Protein AF-A0A7I0J7A2-F1 (afdb_monomer_lite)

Secondary structure (DSSP, 8-state):
-HHHHHT--HHHHHHHHHHHHHS-S-GGGGG---PPPP---SEEEEE-TTSSEEEEE-TTTS------HHHHHHHHTT--SHHHHHHHHHHHHHHHHHHHH-

pLDDT: mean 90.98, std 6.66, range [68.56, 97.12]

Foldseek 3Di:
DVCVVVVHDDVVVVVVVVVVVVDDPCPCVVVPDDDPPDDDDQKDWDQDPVRDIDIDGDPVPDDQADDDPVVLVVLCVVDDDPVSNVVSVVVNVVSVVVNVVD

Radius of gyration: 33.17 Å; chains: 1; bounding box: 60×62×82 Å

Structure (mmCIF, N/CA/C/O backbone):
data_AF-A0A7I0J7A2-F1
#
_entry.id   AF-A0A7I0J7A2-F1
#
loop_
_atom_site.group_PDB
_atom_site.id
_atom_site.type_symbol
_atom_site.label_atom_id
_atom_site.label_alt_id
_atom_site.label_comp_id
_atom_site.label_asym_id
_atom_site.label_entity_id
_atom_site.label_seq_id
_atom_site.pdbx_PDB_ins_code
_atom_site.Cartn_x
_atom_site.Cartn_y
_atom_site.Cartn_z
_atom_site.occupancy
_atom_site.B_iso_or_equiv
_atom_site.auth_seq_id
_atom_site.auth_comp_id
_atom_site.auth_asym_id
_atom_site.auth_atom_id
_atom_site.pdbx_PDB_model_num
ATOM 1 N N . THR A 1 1 ? 37.901 -18.929 -32.333 1.00 82.31 1 THR A N 1
ATOM 2 C CA . THR A 1 1 ? 36.921 -17.968 -32.874 1.00 82.31 1 THR A CA 1
ATOM 3 C C . THR A 1 1 ? 35.544 -18.597 -32.808 1.00 82.31 1 THR A C 1
ATOM 5 O O . THR A 1 1 ? 35.474 -19.821 -32.758 1.00 82.31 1 THR A O 1
ATOM 8 N N . LEU A 1 2 ? 34.476 -17.792 -32.792 1.00 87.06 2 LEU A N 1
ATOM 9 C CA . LEU A 1 2 ? 33.087 -18.278 -32.811 1.00 87.06 2 LEU A CA 1
ATOM 10 C C . LEU A 1 2 ? 32.829 -19.235 -33.989 1.00 87.06 2 LEU A C 1
ATOM 12 O O . LEU A 1 2 ? 32.333 -20.326 -33.751 1.00 87.06 2 LEU A O 1
ATOM 16 N N . LYS A 1 3 ? 33.336 -18.920 -35.193 1.00 90.88 3 LYS A N 1
ATOM 17 C CA . LYS A 1 3 ? 33.314 -19.805 -36.382 1.00 90.88 3 LYS A CA 1
ATOM 18 C C . LYS A 1 3 ? 33.772 -21.244 -36.081 1.00 90.88 3 LYS A C 1
ATOM 20 O O . LYS A 1 3 ? 33.076 -22.202 -36.376 1.00 90.88 3 LYS A O 1
ATOM 25 N N . ARG A 1 4 ? 34.909 -21.406 -35.385 1.00 91.50 4 ARG A N 1
ATOM 26 C CA . ARG A 1 4 ? 35.460 -22.727 -35.009 1.00 91.50 4 ARG A CA 1
ATOM 27 C C . ARG A 1 4 ? 34.622 -23.463 -33.958 1.00 91.50 4 ARG A C 1
ATOM 29 O O . ARG A 1 4 ? 34.637 -24.684 -33.935 1.00 91.50 4 ARG A O 1
ATOM 36 N N . ILE A 1 5 ? 33.971 -22.732 -33.055 1.00 94.88 5 ILE A N 1
ATOM 37 C CA . ILE A 1 5 ? 33.146 -23.323 -31.989 1.00 94.88 5 ILE A CA 1
ATOM 38 C C . ILE A 1 5 ? 31.798 -23.767 -32.561 1.00 94.88 5 ILE A C 1
ATOM 40 O O . ILE A 1 5 ? 31.325 -24.847 -32.234 1.00 94.88 5 ILE A O 1
ATOM 44 N N . CYS A 1 6 ? 31.216 -22.943 -33.431 1.00 90.38 6 CYS A N 1
ATOM 45 C CA . CYS A 1 6 ? 29.947 -23.207 -34.098 1.00 90.38 6 CYS A CA 1
ATOM 46 C C . CYS A 1 6 ? 30.087 -24.168 -35.291 1.00 90.38 6 CYS A C 1
ATOM 48 O O . CYS A 1 6 ? 29.093 -24.744 -35.706 1.00 90.38 6 CYS A O 1
ATOM 50 N N . GLY A 1 7 ? 31.302 -24.375 -35.814 1.00 94.75 7 GLY A N 1
ATOM 51 C CA . GLY A 1 7 ? 31.556 -25.281 -36.939 1.00 94.75 7 GLY A CA 1
ATOM 52 C C . GLY A 1 7 ? 31.062 -24.746 -38.284 1.00 94.75 7 GLY A C 1
ATOM 53 O O . GLY A 1 7 ? 30.773 -25.542 -39.169 1.00 94.75 7 GLY A O 1
ATOM 54 N N . VAL A 1 8 ? 30.967 -23.423 -38.419 1.00 94.62 8 VAL A N 1
ATOM 55 C CA . VAL A 1 8 ? 30.390 -22.728 -39.580 1.00 94.62 8 VAL A CA 1
ATOM 56 C C . VAL A 1 8 ? 31.404 -21.786 -40.222 1.00 94.62 8 VAL A C 1
ATOM 58 O O . VAL A 1 8 ? 32.414 -21.424 -39.596 1.00 94.62 8 VAL A O 1
ATOM 61 N N . ASP A 1 9 ? 31.138 -21.384 -41.462 1.00 95.00 9 ASP A N 1
ATOM 62 C CA . ASP A 1 9 ? 31.947 -20.389 -42.155 1.00 95.00 9 ASP A CA 1
ATOM 63 C C . ASP A 1 9 ? 31.568 -18.944 -41.763 1.00 95.00 9 ASP A C 1
ATOM 65 O O . ASP A 1 9 ? 30.990 -18.684 -40.705 1.00 95.00 9 ASP A O 1
ATOM 69 N N . GLU A 1 10 ? 32.052 -17.962 -42.521 1.00 94.31 10 GLU A N 1
ATOM 70 C CA . GLU A 1 10 ? 31.779 -16.551 -42.241 1.00 94.31 10 GLU A CA 1
ATOM 71 C C . GLU A 1 10 ? 30.379 -16.109 -42.634 1.00 94.31 10 GLU A C 1
ATOM 73 O O . GLU A 1 10 ? 29.794 -15.304 -41.914 1.00 94.31 10 GLU A O 1
ATOM 78 N N . GLU A 1 11 ? 29.882 -16.620 -43.752 1.00 95.69 11 GLU A N 1
ATOM 79 C CA . GLU A 1 11 ? 28.586 -16.260 -44.311 1.00 95.69 11 GLU A CA 1
ATOM 80 C C . GLU A 1 11 ? 27.486 -16.790 -43.392 1.00 95.69 11 GLU A C 1
ATOM 82 O O . GLU A 1 11 ? 26.704 -16.006 -42.853 1.00 95.69 11 GLU A O 1
ATOM 87 N N . ASP A 1 12 ? 27.574 -18.073 -43.038 1.00 94.81 12 ASP A N 1
ATOM 88 C CA . ASP A 1 12 ? 26.674 -18.727 -42.088 1.00 94.81 12 ASP A CA 1
ATOM 89 C C . ASP A 1 12 ? 26.654 -18.018 -40.721 1.00 94.81 12 ASP A C 1
ATOM 91 O O . ASP A 1 12 ? 25.604 -17.829 -40.104 1.00 94.81 12 ASP A O 1
ATOM 95 N N . LEU A 1 13 ? 27.820 -17.591 -40.213 1.00 95.19 13 LEU A N 1
ATOM 96 C CA . LEU A 1 13 ? 27.895 -16.909 -38.916 1.00 95.19 13 LEU A CA 1
ATOM 97 C C . LEU A 1 13 ? 27.218 -15.529 -38.945 1.00 95.19 13 LEU A C 1
ATOM 99 O O . LEU A 1 13 ? 26.661 -15.095 -37.931 1.00 95.19 13 LEU A O 1
ATOM 103 N N . LEU A 1 14 ? 27.305 -14.818 -40.071 1.00 95.75 14 LEU A N 1
ATOM 104 C CA . LEU A 1 14 ? 26.658 -13.519 -40.247 1.00 95.75 14 LEU A CA 1
ATOM 105 C C . LEU A 1 14 ? 25.139 -13.671 -40.364 1.00 95.75 14 LEU A C 1
ATOM 107 O O . LEU A 1 14 ? 24.417 -12.878 -39.752 1.00 95.75 14 LEU A O 1
ATOM 111 N N . ASP A 1 15 ? 24.672 -14.717 -41.042 1.00 96.12 15 ASP A N 1
ATOM 112 C CA . ASP A 1 15 ? 23.250 -15.039 -41.164 1.00 96.12 15 ASP A CA 1
ATOM 113 C C . ASP A 1 15 ? 22.638 -15.405 -39.806 1.00 96.12 15 ASP A C 1
ATOM 115 O O . ASP A 1 15 ? 21.647 -14.803 -39.384 1.00 96.12 15 ASP A O 1
ATOM 119 N N . MET A 1 16 ? 23.300 -16.271 -39.031 1.00 94.31 16 MET A N 1
ATOM 120 C CA . MET A 1 16 ? 22.881 -16.597 -37.659 1.00 94.31 16 MET A CA 1
ATOM 121 C C . MET A 1 16 ? 22.778 -15.348 -36.764 1.00 94.31 16 MET A C 1
ATOM 123 O O . MET A 1 16 ? 21.873 -15.219 -35.936 1.00 94.31 16 MET A O 1
ATOM 127 N N . LEU A 1 17 ? 23.715 -14.404 -36.905 1.00 94.88 17 LEU A N 1
ATOM 128 C CA . LEU A 1 17 ? 23.695 -13.154 -36.143 1.00 94.88 17 LEU A CA 1
ATOM 129 C C . LEU A 1 17 ? 22.533 -12.245 -36.568 1.00 94.88 17 LEU A C 1
ATOM 131 O O . LEU A 1 17 ? 21.956 -11.559 -35.717 1.00 94.88 17 LEU A O 1
ATOM 135 N N . ALA A 1 18 ? 22.208 -12.216 -37.861 1.00 96.50 18 ALA A N 1
ATOM 136 C CA . ALA A 1 18 ? 21.085 -11.453 -38.388 1.00 96.50 18 ALA A CA 1
ATOM 137 C C . ALA A 1 18 ? 19.751 -11.977 -37.837 1.00 96.50 18 ALA A C 1
ATOM 139 O O . ALA A 1 18 ? 18.933 -11.174 -37.386 1.00 96.50 18 ALA A O 1
ATOM 140 N N . GLU A 1 19 ? 19.573 -13.299 -37.770 1.00 96.44 19 GLU A N 1
ATOM 141 C CA . GLU A 1 19 ? 18.385 -13.929 -37.181 1.00 96.44 19 GLU A CA 1
ATOM 142 C C . GLU A 1 19 ? 18.207 -13.563 -35.704 1.00 96.44 19 GLU A C 1
ATOM 144 O O . GLU A 1 19 ? 17.137 -13.111 -35.299 1.00 96.44 19 GLU A O 1
ATOM 149 N N . ILE A 1 20 ? 19.267 -13.677 -34.896 1.00 94.94 20 ILE A N 1
ATOM 150 C CA . ILE A 1 20 ? 19.213 -13.339 -33.464 1.00 94.94 20 ILE A CA 1
ATOM 151 C C . ILE A 1 20 ? 18.855 -11.862 -33.259 1.00 94.94 20 ILE A C 1
ATOM 153 O O . ILE A 1 20 ? 18.093 -11.530 -32.353 1.00 94.94 20 ILE A O 1
ATOM 157 N N . ARG A 1 21 ? 19.389 -10.964 -34.097 1.00 94.56 21 ARG A N 1
ATOM 158 C CA . ARG A 1 21 ? 19.092 -9.523 -34.034 1.00 94.56 21 ARG A CA 1
ATOM 159 C C . ARG A 1 21 ? 17.682 -9.171 -34.495 1.00 94.56 21 ARG A C 1
ATOM 161 O O . ARG A 1 21 ? 17.193 -8.110 -34.116 1.00 94.56 21 ARG A O 1
ATOM 168 N N . ALA A 1 22 ? 17.057 -10.017 -35.309 1.00 96.00 22 ALA A N 1
ATOM 169 C CA . ALA A 1 22 ? 15.677 -9.837 -35.741 1.00 96.00 22 ALA A CA 1
ATOM 170 C C . ALA A 1 22 ? 14.664 -10.189 -34.638 1.00 96.00 22 ALA A C 1
ATOM 172 O O . ALA A 1 22 ? 13.504 -9.785 -34.723 1.00 96.00 22 ALA A O 1
ATOM 173 N N . LEU A 1 23 ? 15.084 -10.920 -33.600 1.00 95.56 23 LEU A N 1
ATOM 174 C CA . LEU A 1 23 ? 14.240 -11.217 -32.447 1.00 95.56 23 LEU A CA 1
A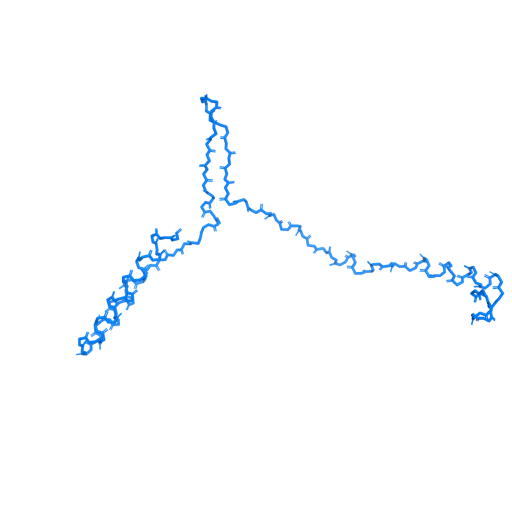TOM 175 C C . LEU A 1 23 ? 14.055 -9.978 -31.567 1.00 95.56 23 LEU A C 1
ATOM 177 O O . LEU A 1 23 ? 14.986 -9.206 -31.335 1.00 95.56 23 LEU A O 1
ATOM 181 N N . ASP A 1 24 ? 12.852 -9.826 -31.015 1.00 92.81 24 ASP A N 1
ATOM 182 C CA . ASP A 1 24 ? 12.595 -8.833 -29.978 1.00 92.81 24 ASP A CA 1
ATOM 183 C C . ASP A 1 24 ? 13.262 -9.292 -28.666 1.00 92.81 24 ASP A C 1
ATOM 185 O O . ASP A 1 24 ? 12.912 -10.355 -28.147 1.00 92.81 24 ASP A O 1
ATOM 189 N N . PRO A 1 25 ? 14.214 -8.530 -28.095 1.00 92.19 25 PRO A N 1
ATOM 190 C CA . PRO A 1 25 ? 14.826 -8.874 -26.814 1.00 92.19 25 PRO A CA 1
ATOM 191 C C . PRO A 1 25 ? 13.866 -8.709 -25.625 1.00 92.19 25 PRO A C 1
ATOM 193 O O . PRO A 1 25 ? 14.183 -9.157 -24.521 1.00 92.19 25 PRO A O 1
ATOM 196 N N . ARG A 1 26 ? 12.726 -8.026 -25.800 1.00 89.94 26 ARG A N 1
ATOM 197 C CA . ARG A 1 26 ? 11.729 -7.758 -24.753 1.00 89.94 26 ARG A CA 1
ATO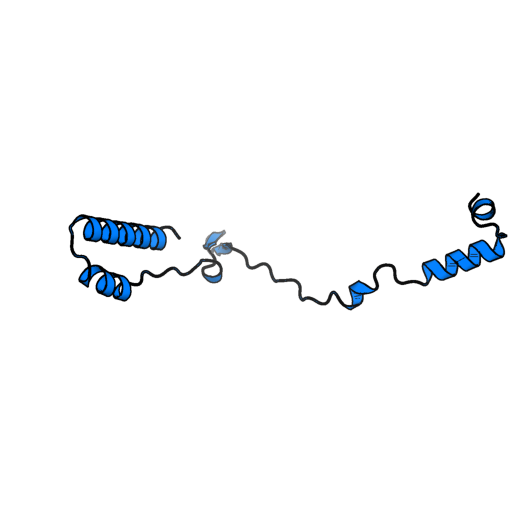M 198 C C . ARG A 1 26 ? 10.298 -7.927 -25.289 1.00 89.94 26 ARG A C 1
ATOM 200 O O . ARG A 1 26 ? 9.497 -7.000 -25.160 1.00 89.94 26 ARG A O 1
ATOM 207 N N . PRO A 1 27 ? 9.917 -9.130 -25.756 1.00 90.38 27 PRO A N 1
ATOM 208 C CA . PRO A 1 27 ? 8.593 -9.372 -26.339 1.00 90.38 27 PRO A CA 1
ATOM 209 C C . PRO A 1 27 ? 7.452 -9.117 -25.340 1.00 90.38 27 PRO A C 1
ATOM 211 O O . PRO A 1 27 ? 6.332 -8.792 -25.721 1.00 90.38 27 PRO A O 1
ATOM 214 N N . GLY A 1 28 ? 7.742 -9.220 -24.037 1.00 88.06 28 GLY A N 1
ATOM 215 C CA . GLY A 1 28 ? 6.809 -8.915 -22.951 1.00 88.06 28 GLY A CA 1
ATOM 216 C C . GLY A 1 28 ? 6.517 -7.423 -22.749 1.00 88.06 28 GLY A C 1
ATOM 217 O O . GLY A 1 28 ? 5.524 -7.094 -22.107 1.00 88.06 28 GLY A O 1
ATOM 218 N N . LEU A 1 29 ? 7.337 -6.514 -23.294 1.00 85.44 29 LEU A N 1
ATOM 219 C CA . LEU A 1 29 ? 7.169 -5.065 -23.118 1.00 85.44 29 LEU A CA 1
ATOM 220 C C . LEU A 1 29 ? 5.888 -4.553 -23.793 1.00 85.44 29 LEU A C 1
ATOM 222 O O . LEU A 1 29 ? 5.233 -3.650 -23.283 1.00 85.44 29 LEU A O 1
ATOM 226 N N . ALA A 1 30 ? 5.476 -5.180 -24.897 1.00 84.25 30 ALA A N 1
ATOM 227 C CA . ALA A 1 30 ? 4.202 -4.887 -25.555 1.00 84.25 30 ALA A CA 1
ATOM 228 C C . ALA A 1 30 ? 2.980 -5.180 -24.660 1.00 84.25 30 ALA A C 1
ATOM 230 O O . ALA A 1 30 ? 1.892 -4.663 -24.905 1.00 84.25 30 ALA A O 1
ATOM 231 N N . PHE A 1 31 ? 3.166 -5.988 -23.612 1.00 85.56 31 PHE A N 1
ATOM 232 C CA . PHE A 1 31 ? 2.135 -6.373 -22.650 1.00 85.56 31 PHE A CA 1
ATOM 233 C C . PHE A 1 31 ? 2.339 -5.723 -21.278 1.00 85.56 31 PHE A C 1
ATOM 235 O O . PHE A 1 31 ? 1.464 -5.830 -20.420 1.00 85.56 31 PHE A O 1
ATOM 242 N N . SER A 1 32 ? 3.448 -5.004 -21.061 1.00 76.56 32 SER A N 1
ATOM 243 C CA . SER A 1 32 ? 3.632 -4.152 -19.884 1.00 76.56 32 SER A CA 1
ATOM 244 C C . SER A 1 32 ? 2.906 -2.822 -20.097 1.00 76.56 32 SER A C 1
ATOM 246 O O . SER A 1 32 ? 3.513 -1.760 -20.221 1.00 76.56 32 SER A O 1
ATOM 248 N N . GLY A 1 33 ? 1.585 -2.903 -20.209 1.00 71.00 33 GLY A N 1
ATOM 249 C CA . GLY A 1 33 ? 0.686 -1.762 -20.196 1.00 71.00 33 GLY A CA 1
ATOM 250 C C . GLY A 1 33 ? 0.095 -1.617 -18.803 1.00 71.00 33 GLY A C 1
ATOM 251 O O . GLY A 1 33 ? -0.872 -2.288 -18.464 1.00 71.00 33 GLY A O 1
ATOM 252 N N . GLY A 1 34 ? 0.683 -0.742 -18.000 1.00 72.75 34 GLY A N 1
ATOM 253 C CA . GLY A 1 34 ? 0.062 -0.194 -16.803 1.00 72.75 34 GLY A CA 1
ATOM 254 C C . GLY A 1 34 ? 0.223 1.313 -16.876 1.00 72.75 34 GLY A C 1
ATOM 255 O O . GLY A 1 34 ? 1.299 1.794 -17.238 1.00 72.75 34 GLY A O 1
ATOM 256 N N . ALA A 1 35 ? -0.835 2.067 -16.583 1.00 70.88 35 ALA A N 1
ATOM 257 C CA . ALA A 1 35 ? -0.639 3.473 -16.265 1.00 70.88 35 ALA A CA 1
ATOM 258 C C . ALA A 1 35 ? 0.359 3.532 -15.101 1.00 70.88 35 ALA A C 1
ATOM 260 O O . ALA A 1 35 ? 0.257 2.732 -14.173 1.00 70.88 35 ALA A O 1
ATOM 261 N N . SER A 1 36 ? 1.348 4.424 -15.175 1.00 74.12 36 SER A N 1
ATOM 262 C CA . SER A 1 36 ? 2.177 4.700 -14.003 1.00 74.12 36 SER A CA 1
ATOM 263 C C . SER A 1 36 ? 1.237 5.084 -12.871 1.00 74.12 36 SER A C 1
ATOM 265 O O . SER A 1 36 ? 0.439 6.008 -13.050 1.00 74.12 36 SER A O 1
ATOM 267 N N . ASP A 1 37 ? 1.332 4.401 -11.732 1.00 74.19 37 ASP A N 1
ATOM 268 C CA . ASP A 1 37 ? 0.610 4.835 -10.545 1.00 74.19 37 ASP A CA 1
ATOM 269 C C . ASP A 1 37 ? 1.035 6.274 -10.251 1.00 74.19 37 ASP A C 1
ATOM 271 O O . ASP A 1 37 ? 2.228 6.598 -10.185 1.00 74.19 37 ASP A O 1
ATOM 275 N N . ALA A 1 38 ? 0.050 7.164 -10.169 1.00 78.25 38 ALA A N 1
ATOM 276 C CA . ALA A 1 38 ? 0.301 8.526 -9.749 1.00 78.25 38 ALA A CA 1
ATOM 277 C C . ALA A 1 38 ? 0.707 8.470 -8.276 1.00 78.25 38 ALA A C 1
ATOM 279 O O . ALA A 1 38 ? -0.065 8.023 -7.427 1.00 78.25 38 ALA A O 1
ATOM 280 N N . ILE A 1 39 ? 1.931 8.902 -7.977 1.00 81.50 39 ILE A N 1
ATOM 281 C CA . ILE A 1 39 ? 2.382 9.034 -6.595 1.00 81.50 39 ILE A CA 1
ATOM 282 C C . ILE A 1 39 ? 1.584 10.184 -5.979 1.00 81.50 39 ILE A C 1
ATOM 284 O O . ILE A 1 39 ? 1.750 11.341 -6.367 1.00 81.50 39 ILE A O 1
ATOM 288 N N . VAL A 1 40 ? 0.700 9.856 -5.040 1.00 86.69 40 VAL A N 1
ATOM 289 C CA . VAL A 1 40 ? -0.017 10.844 -4.231 1.00 86.69 40 VAL A CA 1
ATOM 290 C C . VAL A 1 40 ? 0.949 11.369 -3.171 1.00 86.69 40 VAL A C 1
ATOM 292 O O . VAL A 1 40 ? 1.612 10.587 -2.496 1.00 86.69 40 VAL A O 1
ATOM 295 N N . ALA A 1 41 ? 1.065 12.691 -3.051 1.00 89.12 41 ALA A N 1
ATOM 296 C CA . ALA A 1 41 ? 1.942 13.307 -2.063 1.00 89.12 41 ALA A CA 1
ATOM 297 C C . ALA A 1 41 ? 1.328 13.224 -0.658 1.00 89.12 41 ALA A C 1
ATOM 299 O O . ALA A 1 41 ? 0.140 13.495 -0.488 1.00 89.12 41 ALA A O 1
ATOM 300 N N . ASP A 1 42 ? 2.159 12.934 0.345 1.00 89.94 42 ASP A N 1
ATOM 301 C CA . ASP A 1 42 ? 1.759 12.964 1.760 1.00 89.94 42 ASP A CA 1
ATOM 302 C C . ASP A 1 42 ? 1.602 14.395 2.301 1.00 89.94 42 ASP A C 1
ATOM 304 O O . ASP A 1 42 ? 0.932 14.623 3.309 1.00 89.94 42 ASP A O 1
ATOM 308 N N . VAL A 1 43 ? 2.234 15.371 1.639 1.00 92.38 43 VAL A N 1
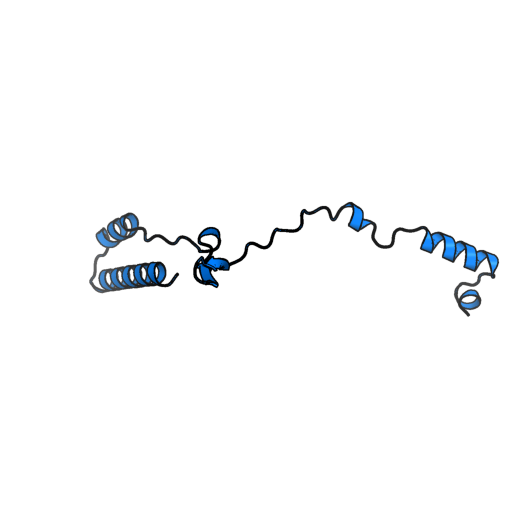ATOM 309 C CA . VAL A 1 43 ? 2.271 16.779 2.047 1.00 92.38 43 VAL A CA 1
ATOM 310 C C . VAL A 1 43 ? 2.051 17.676 0.836 1.00 92.38 43 VAL A C 1
ATOM 312 O O . VAL A 1 43 ? 2.718 17.527 -0.189 1.00 92.38 43 VAL A O 1
ATOM 315 N N . GLU A 1 44 ? 1.161 18.651 0.980 1.00 91.94 44 GLU A N 1
ATOM 316 C CA . GLU A 1 44 ? 0.947 19.723 0.017 1.00 91.94 44 GLU A CA 1
ATOM 317 C C . GLU A 1 44 ? 1.651 21.003 0.477 1.00 91.94 44 GLU A C 1
ATOM 319 O O . GLU A 1 44 ? 1.531 21.428 1.628 1.00 91.94 44 GLU A O 1
ATOM 324 N N . VAL A 1 45 ? 2.379 21.641 -0.441 1.00 94.50 45 VAL A N 1
ATOM 325 C CA . VAL A 1 45 ? 3.108 22.887 -0.180 1.00 94.50 45 VAL A CA 1
ATOM 326 C C . VAL A 1 45 ? 2.617 23.967 -1.135 1.00 94.50 45 VAL A C 1
ATOM 328 O O . VAL A 1 45 ? 2.645 23.792 -2.354 1.00 94.50 45 VAL A O 1
ATOM 331 N N . ARG A 1 46 ? 2.172 25.100 -0.588 1.00 94.19 46 ARG A N 1
ATOM 332 C CA . ARG A 1 46 ? 1.658 26.252 -1.343 1.00 94.19 46 ARG A CA 1
ATOM 333 C C . ARG A 1 46 ? 2.352 27.533 -0.898 1.00 94.19 46 ARG A C 1
ATOM 335 O O . ARG A 1 46 ? 2.655 27.703 0.278 1.00 94.19 46 ARG A O 1
ATOM 342 N N . ALA A 1 47 ? 2.595 28.451 -1.829 1.00 95.69 47 ALA A N 1
ATOM 343 C CA . ALA A 1 47 ? 3.073 29.784 -1.473 1.00 95.69 47 ALA A CA 1
ATOM 344 C C . ALA A 1 47 ? 1.949 30.557 -0.766 1.00 95.69 47 ALA A C 1
ATOM 346 O O . ALA A 1 47 ? 0.819 30.598 -1.256 1.00 95.69 47 ALA A O 1
ATOM 347 N N . ALA A 1 48 ? 2.257 31.154 0.381 1.00 93.50 48 ALA A N 1
ATOM 348 C CA . ALA A 1 48 ? 1.345 32.021 1.109 1.00 93.50 48 ALA A CA 1
ATOM 349 C C . ALA A 1 48 ? 1.455 33.473 0.614 1.00 93.50 48 ALA A C 1
ATOM 351 O O . ALA A 1 48 ? 2.468 33.897 0.054 1.00 93.50 48 ALA A O 1
ATOM 352 N N . ASN A 1 49 ? 0.402 34.259 0.847 1.00 92.69 49 ASN A N 1
ATOM 353 C CA . ASN A 1 49 ? 0.302 35.645 0.367 1.00 92.69 49 ASN A CA 1
ATOM 354 C C . ASN A 1 49 ? 1.345 36.596 0.982 1.00 92.69 49 ASN A C 1
ATOM 356 O O . ASN A 1 49 ? 1.597 37.664 0.434 1.00 92.69 49 ASN A O 1
ATOM 360 N N . ASP A 1 50 ? 1.934 36.227 2.118 1.00 94.12 50 ASP A N 1
ATOM 361 C CA . ASP A 1 50 ? 2.968 36.987 2.827 1.00 94.12 50 ASP A CA 1
ATOM 362 C C . ASP A 1 50 ? 4.400 36.606 2.405 1.00 94.12 50 ASP A C 1
ATOM 364 O O . ASP A 1 50 ? 5.370 37.099 2.980 1.00 94.12 50 ASP A O 1
ATOM 368 N N . GLY A 1 51 ? 4.542 35.741 1.394 1.00 93.12 51 GLY A N 1
ATOM 369 C CA . GLY A 1 51 ? 5.830 35.242 0.912 1.00 93.12 51 GLY A CA 1
ATOM 370 C C . GLY A 1 51 ? 6.381 34.049 1.700 1.00 93.12 51 GLY A C 1
ATOM 371 O O . GLY A 1 51 ? 7.487 33.597 1.401 1.00 93.12 51 GLY A O 1
ATOM 372 N N . SER A 1 52 ? 5.639 33.526 2.681 1.00 95.62 52 SER A N 1
ATOM 373 C CA . SER A 1 52 ? 5.971 32.279 3.378 1.00 95.62 52 SER A CA 1
ATOM 374 C C . SER A 1 52 ? 5.437 31.037 2.640 1.00 95.62 52 SER A C 1
ATOM 376 O O . SER A 1 52 ? 4.824 31.136 1.574 1.00 95.62 52 SER A O 1
ATOM 378 N N . TRP A 1 53 ? 5.684 29.844 3.189 1.00 96.62 53 TRP A N 1
ATOM 379 C CA . TRP A 1 53 ? 5.146 28.581 2.675 1.00 96.62 53 TRP A CA 1
ATOM 380 C C . TRP A 1 53 ? 4.055 28.053 3.607 1.00 96.62 53 TRP A C 1
ATOM 382 O O . TRP A 1 53 ? 4.297 27.853 4.796 1.00 96.62 53 TRP A O 1
ATOM 392 N N . ALA A 1 54 ? 2.878 27.775 3.053 1.00 94.44 54 ALA A N 1
ATOM 393 C CA . ALA A 1 54 ? 1.837 26.991 3.700 1.00 94.44 54 ALA A CA 1
ATOM 394 C C . ALA A 1 54 ? 2.092 25.505 3.420 1.00 94.44 54 ALA A C 1
ATOM 396 O O . ALA A 1 54 ? 2.185 25.096 2.262 1.00 94.44 54 ALA A O 1
ATOM 397 N N . VAL A 1 55 ? 2.228 24.713 4.482 1.00 93.88 55 VAL A N 1
ATOM 398 C CA . VAL A 1 55 ? 2.521 23.277 4.419 1.00 93.88 55 VAL A CA 1
ATOM 399 C C . VAL A 1 55 ? 1.415 22.534 5.158 1.00 93.88 55 VAL A C 1
ATOM 401 O O . VAL A 1 55 ? 1.203 22.777 6.345 1.00 93.88 55 VAL A O 1
ATOM 404 N N . GLU A 1 56 ? 0.718 21.640 4.464 1.00 91.56 56 GLU A N 1
ATOM 405 C CA . GLU A 1 56 ? -0.411 20.875 5.002 1.00 91.56 56 GLU A CA 1
ATOM 406 C C . GLU A 1 56 ? -0.260 19.386 4.669 1.00 91.56 56 GLU A C 1
ATOM 408 O O . GLU A 1 56 ? 0.258 19.026 3.614 1.00 91.56 56 GLU A O 1
ATOM 413 N N . LEU A 1 57 ? -0.703 18.510 5.574 1.00 90.19 57 LEU A N 1
ATOM 414 C CA . LEU A 1 57 ? -0.769 17.071 5.305 1.00 90.19 57 LEU A CA 1
ATOM 415 C C . LEU A 1 57 ? -1.930 16.767 4.359 1.00 90.19 57 LEU A C 1
ATOM 417 O O . LEU A 1 57 ? -3.012 17.343 4.495 1.00 90.19 57 LEU A O 1
ATOM 421 N N . ASN A 1 58 ? -1.728 15.815 3.453 1.00 89.69 58 ASN A N 1
ATOM 422 C CA . ASN A 1 58 ? -2.795 15.321 2.600 1.00 89.69 58 ASN A CA 1
ATOM 423 C C . ASN A 1 58 ? -3.734 14.402 3.398 1.00 89.69 58 ASN A C 1
ATOM 425 O O . ASN A 1 58 ? -3.367 13.296 3.788 1.00 89.69 58 ASN A O 1
ATOM 429 N N . ALA A 1 59 ? -4.968 14.849 3.637 1.00 84.06 59 ALA A N 1
ATOM 430 C CA . ALA A 1 59 ? -5.953 14.063 4.376 1.00 84.06 59 ALA A CA 1
ATOM 431 C C . ALA A 1 59 ? -6.378 12.774 3.646 1.00 84.06 59 ALA A C 1
ATOM 433 O O . ALA A 1 59 ? -6.813 11.832 4.307 1.00 84.06 59 ALA A O 1
ATOM 434 N N . ASP A 1 60 ? -6.225 12.708 2.320 1.00 83.81 60 ASP A N 1
ATOM 435 C CA . ASP A 1 60 ? -6.595 11.534 1.525 1.00 83.81 60 ASP A CA 1
ATOM 436 C C . ASP A 1 60 ? -5.595 10.378 1.682 1.00 83.81 60 ASP A C 1
ATOM 438 O O . ASP A 1 60 ? -5.953 9.223 1.445 1.00 83.81 60 ASP A O 1
ATOM 442 N N . THR A 1 61 ? -4.357 10.657 2.115 1.00 83.38 61 THR A N 1
ATOM 443 C CA . THR A 1 61 ? -3.358 9.617 2.420 1.00 83.38 61 THR A CA 1
ATOM 444 C C . THR A 1 61 ? -3.420 9.141 3.872 1.00 83.38 61 THR A C 1
ATOM 446 O O . THR A 1 61 ? -2.838 8.106 4.205 1.00 83.38 61 THR A O 1
ATOM 449 N N . LEU A 1 62 ? -4.156 9.842 4.742 1.00 84.06 62 LEU A N 1
ATOM 450 C CA . LEU A 1 62 ? -4.283 9.481 6.151 1.00 84.06 62 LEU A CA 1
ATOM 451 C C . LEU A 1 62 ? -5.380 8.423 6.373 1.00 84.06 62 LEU A C 1
ATOM 453 O O . LEU A 1 62 ? -6.519 8.580 5.919 1.00 84.06 62 LEU A O 1
ATOM 457 N N . PRO A 1 63 ? -5.092 7.341 7.120 1.00 84.56 63 PRO A N 1
ATOM 458 C CA . PRO A 1 63 ? -6.092 6.327 7.415 1.00 84.56 63 PRO A CA 1
ATOM 459 C C . PRO A 1 63 ? -7.158 6.869 8.373 1.00 84.56 63 PRO A C 1
ATOM 461 O O . PRO A 1 63 ? -6.863 7.422 9.430 1.00 84.56 63 PRO A O 1
ATOM 464 N N . ARG A 1 64 ? -8.434 6.650 8.042 1.00 85.69 64 ARG A N 1
ATOM 465 C CA . ARG A 1 64 ? -9.563 7.026 8.904 1.00 85.69 64 ARG A CA 1
ATOM 466 C C . ARG A 1 64 ? -9.882 5.892 9.872 1.00 85.69 64 ARG A C 1
ATOM 468 O O . ARG A 1 64 ? -10.468 4.885 9.481 1.00 85.69 64 ARG A O 1
ATOM 475 N N . VAL A 1 65 ? -9.519 6.066 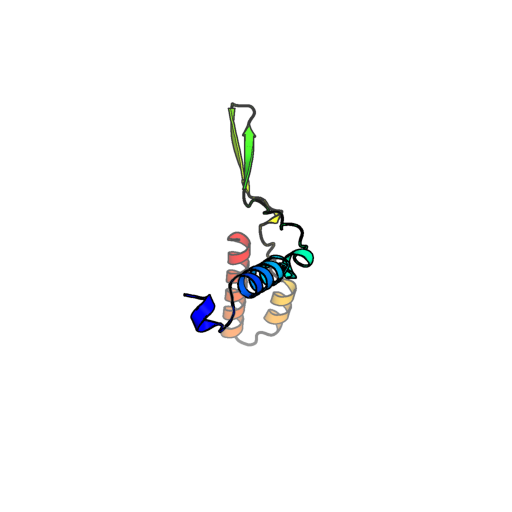11.138 1.00 89.25 65 VAL A N 1
ATOM 476 C CA . VAL A 1 65 ? -9.791 5.093 12.207 1.00 89.25 65 VAL A CA 1
ATOM 477 C C . VAL A 1 65 ? -10.996 5.544 13.030 1.00 89.25 65 VAL A C 1
ATOM 479 O O . VAL A 1 65 ? -11.138 6.720 13.352 1.00 89.25 65 VAL A O 1
ATOM 482 N N . LEU A 1 66 ? -11.883 4.605 13.365 1.00 92.00 66 LEU A N 1
ATOM 483 C CA . LEU A 1 66 ? -13.072 4.842 14.184 1.00 92.00 66 LEU A CA 1
ATOM 484 C C . LEU A 1 66 ? -13.158 3.789 15.292 1.00 92.00 66 LEU A C 1
ATOM 486 O O . LEU A 1 66 ? -12.835 2.622 15.073 1.00 92.00 66 LEU A O 1
ATOM 490 N N . VAL A 1 67 ? -13.640 4.194 16.467 1.00 94.94 67 VAL A N 1
ATOM 491 C CA . VAL A 1 67 ? -13.914 3.285 17.588 1.00 94.94 67 VAL A CA 1
ATOM 492 C C . VAL A 1 67 ? -15.378 2.849 17.551 1.00 94.94 67 VAL A C 1
ATOM 494 O O . VAL A 1 67 ? -16.284 3.685 17.602 1.00 94.94 67 VAL A O 1
ATOM 497 N N . ASP A 1 68 ? -15.621 1.538 17.507 1.00 96.19 68 ASP A N 1
ATOM 498 C CA . ASP A 1 68 ? -16.971 0.975 17.580 1.00 96.19 68 ASP A CA 1
ATOM 499 C C . ASP A 1 68 ? -17.470 0.913 19.035 1.00 96.19 68 ASP A C 1
ATOM 501 O O . ASP A 1 68 ? -17.292 -0.067 19.766 1.00 96.19 68 ASP A O 1
ATOM 505 N N . ASN A 1 69 ? -18.128 1.994 19.454 1.00 95.25 69 ASN A N 1
ATOM 506 C CA . ASN A 1 69 ? -18.724 2.105 20.784 1.00 95.25 69 ASN A CA 1
ATOM 507 C C . ASN A 1 69 ? -19.944 1.186 20.976 1.00 95.25 69 ASN A C 1
ATOM 509 O O . ASN A 1 69 ? -20.249 0.799 22.105 1.00 95.25 69 ASN A O 1
ATOM 513 N N . VAL A 1 70 ? -20.636 0.810 19.894 1.00 97.00 70 VAL A N 1
ATOM 514 C CA . VAL A 1 70 ? -21.799 -0.088 19.962 1.00 97.00 70 VAL A CA 1
ATOM 515 C C . VAL A 1 70 ? -21.332 -1.503 20.276 1.00 97.00 70 VAL A C 1
ATOM 517 O O . VAL A 1 70 ? -21.899 -2.171 21.144 1.00 97.00 70 VAL A O 1
ATOM 520 N N . TYR A 1 71 ? -20.264 -1.948 19.618 1.00 96.31 71 TYR A N 1
ATOM 521 C CA . TYR A 1 71 ? -19.634 -3.225 19.913 1.00 96.31 71 TYR A CA 1
ATOM 522 C C . TYR A 1 71 ? -19.105 -3.280 21.343 1.00 96.31 71 TYR A C 1
ATOM 524 O O . TYR A 1 71 ? -19.400 -4.235 22.063 1.00 96.31 71 TYR A O 1
ATOM 532 N N . PHE A 1 72 ? -18.395 -2.237 21.777 1.00 96.50 72 PHE A N 1
ATOM 533 C CA . PHE A 1 72 ? -17.897 -2.154 23.146 1.00 96.50 72 PHE A CA 1
ATOM 534 C C . PHE A 1 72 ? -19.026 -2.284 24.176 1.00 96.50 72 PHE A C 1
ATOM 536 O O . PHE A 1 72 ? -18.910 -3.081 25.107 1.00 96.50 72 PHE A O 1
ATOM 543 N N . ALA A 1 73 ? -20.142 -1.568 23.989 1.00 95.69 73 ALA A N 1
ATOM 544 C CA . ALA A 1 73 ? -21.300 -1.649 24.878 1.00 95.69 73 ALA A CA 1
ATOM 545 C C . ALA A 1 73 ? -21.920 -3.057 24.894 1.00 95.69 73 ALA A C 1
ATOM 547 O O . ALA A 1 73 ? -22.229 -3.587 25.963 1.00 95.69 73 ALA A O 1
ATOM 548 N N . ARG A 1 74 ? -22.044 -3.691 23.718 1.00 96.38 74 ARG A N 1
ATOM 549 C CA . ARG A 1 74 ? -22.566 -5.059 23.576 1.00 96.38 74 ARG A CA 1
ATOM 550 C C . ARG A 1 74 ? -21.699 -6.090 24.292 1.00 96.38 74 ARG A C 1
ATOM 552 O O . ARG A 1 74 ? -22.232 -7.017 24.888 1.00 96.38 74 ARG A O 1
ATOM 559 N N . VAL A 1 75 ? -20.377 -5.981 24.213 1.00 95.00 75 VAL A N 1
ATOM 560 C CA . VAL A 1 75 ? -19.476 -6.944 24.865 1.00 95.00 75 VAL A CA 1
ATOM 561 C C . VAL A 1 75 ? -19.383 -6.667 26.363 1.00 95.00 75 VAL A C 1
ATOM 563 O O . VAL A 1 75 ? -19.488 -7.593 27.163 1.00 95.00 75 VAL A O 1
ATOM 566 N N . SER A 1 76 ? -19.296 -5.394 26.753 1.00 94.25 76 SER A N 1
ATOM 567 C CA . SER A 1 76 ? -19.238 -4.980 28.160 1.00 94.25 76 SER A CA 1
ATOM 568 C C . SER A 1 76 ? -20.456 -5.429 28.964 1.00 94.25 76 SER A C 1
ATOM 570 O O . SER A 1 76 ? -20.323 -5.735 30.146 1.00 94.25 76 SER A O 1
ATOM 572 N N . SER A 1 77 ? -21.635 -5.539 28.338 1.00 94.25 77 SER A N 1
ATOM 573 C CA . SER A 1 77 ? -22.835 -6.051 29.012 1.00 94.25 77 SER A CA 1
ATOM 574 C C . SER A 1 77 ? -22.765 -7.540 29.373 1.00 94.25 77 SER A C 1
ATOM 576 O O . SER A 1 77 ? -23.581 -8.003 30.164 1.00 94.25 77 SER A O 1
ATOM 578 N N . HIS A 1 78 ? -21.833 -8.299 28.788 1.00 94.62 78 HIS A N 1
ATOM 579 C CA . HIS A 1 78 ? -21.650 -9.731 29.040 1.00 94.62 78 HIS A CA 1
ATOM 580 C C . HIS A 1 78 ? -20.498 -10.036 30.011 1.00 94.62 78 HIS A C 1
ATOM 582 O O . HIS A 1 78 ? -20.324 -11.201 30.368 1.00 94.62 78 HIS A O 1
ATOM 588 N N . ALA A 1 79 ? -19.739 -9.022 30.445 1.00 94.00 79 ALA A N 1
ATOM 589 C CA . ALA A 1 79 ? -18.622 -9.187 31.372 1.00 94.00 79 ALA A CA 1
ATOM 590 C C . ALA A 1 79 ? -19.120 -9.579 32.773 1.00 94.00 79 ALA A C 1
ATOM 592 O O . ALA A 1 79 ? -19.936 -8.878 33.385 1.00 94.00 79 ALA A O 1
ATOM 593 N N . LYS A 1 80 ? -18.632 -10.711 33.280 1.00 92.88 80 LYS A N 1
ATOM 594 C CA . LYS A 1 80 ? -19.109 -11.353 34.512 1.00 92.88 80 LYS A CA 1
ATOM 595 C C . LYS A 1 80 ? -18.284 -10.972 35.728 1.00 92.88 80 LYS A C 1
ATOM 597 O O . LYS A 1 80 ? -18.850 -10.823 36.810 1.00 92.88 80 LYS A O 1
ATOM 602 N N . ASP A 1 81 ? -16.979 -10.802 35.557 1.00 95.06 81 ASP A N 1
ATOM 603 C CA . ASP A 1 81 ? -16.059 -10.484 36.645 1.00 95.06 81 ASP A CA 1
ATOM 604 C C . ASP A 1 81 ? -15.334 -9.145 36.437 1.00 95.06 81 ASP A C 1
ATOM 606 O O . ASP A 1 81 ? -15.517 -8.446 35.437 1.00 95.06 81 ASP A O 1
ATOM 610 N N . GLN A 1 82 ? -14.580 -8.731 37.456 1.00 94.31 82 GLN A N 1
ATOM 611 C CA . GLN A 1 82 ? -13.858 -7.462 37.429 1.00 94.31 82 GLN A CA 1
ATOM 612 C C . GLN A 1 82 ? -12.689 -7.492 36.437 1.00 94.31 82 GLN A C 1
ATOM 614 O O . GLN A 1 82 ? -12.437 -6.487 35.782 1.00 94.31 82 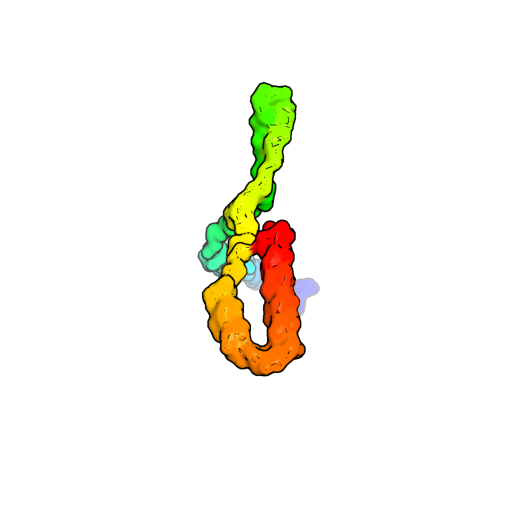GLN A O 1
ATOM 619 N N . ALA A 1 83 ? -12.027 -8.641 36.275 1.00 96.38 83 ALA A N 1
ATOM 620 C CA . ALA A 1 83 ? -10.890 -8.774 35.371 1.00 96.38 83 ALA A CA 1
ATOM 621 C C . ALA A 1 83 ? -11.317 -8.600 33.905 1.00 96.38 83 ALA A C 1
ATOM 623 O O . ALA A 1 83 ? -10.658 -7.890 33.148 1.00 96.38 83 ALA A O 1
ATOM 624 N N . GLU A 1 84 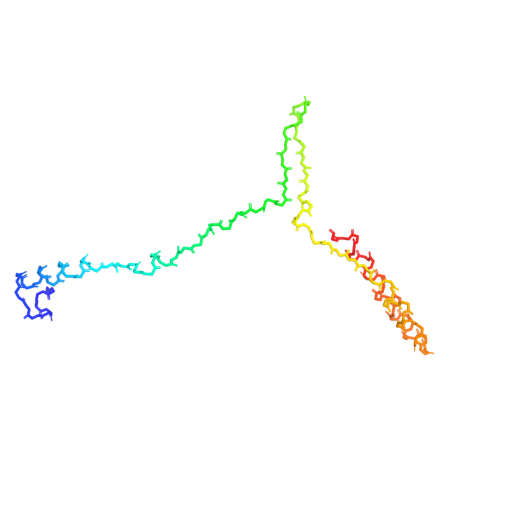? -12.457 -9.175 33.517 1.00 95.88 84 GLU A N 1
ATOM 625 C CA . GLU A 1 84 ? -13.060 -8.992 32.196 1.00 95.88 84 GLU A CA 1
ATOM 626 C C . GLU A 1 84 ? -13.430 -7.521 31.939 1.00 95.88 84 GLU A C 1
ATOM 628 O O . GLU A 1 84 ? -13.200 -7.004 30.844 1.00 95.88 84 GLU A O 1
ATOM 633 N N . LYS A 1 85 ? -13.971 -6.817 32.942 1.00 94.25 85 LYS A N 1
ATOM 634 C CA . LYS A 1 85 ? -14.317 -5.388 32.822 1.00 94.25 85 LYS A CA 1
ATOM 635 C C . LYS A 1 85 ? -13.084 -4.503 32.671 1.00 94.25 85 LYS A C 1
ATOM 637 O O . LYS A 1 85 ? -13.090 -3.610 31.824 1.00 94.25 85 LYS A O 1
ATOM 642 N N . ASP A 1 86 ? -12.048 -4.759 33.464 1.00 96.75 86 ASP A N 1
ATOM 643 C CA . ASP A 1 86 ? -10.796 -4.000 33.425 1.00 96.75 86 ASP A CA 1
ATOM 644 C C . ASP A 1 86 ? -10.092 -4.187 32.075 1.00 96.75 86 ASP A C 1
ATOM 646 O O . ASP A 1 86 ? -9.681 -3.208 31.451 1.00 96.75 86 ASP A O 1
ATOM 650 N N . PHE A 1 87 ? -10.059 -5.422 31.564 1.00 96.62 87 PHE A N 1
ATOM 651 C CA . PHE A 1 87 ? -9.523 -5.730 30.238 1.00 96.62 87 PHE A CA 1
ATOM 652 C C . PHE A 1 87 ? -10.257 -4.972 29.123 1.00 96.62 87 PHE A C 1
ATOM 654 O O . PHE A 1 87 ? -9.632 -4.346 28.266 1.00 96.62 87 PHE A O 1
ATOM 661 N N . LEU A 1 88 ? -11.594 -4.985 29.134 1.00 97.06 88 LEU A N 1
ATOM 662 C CA . LEU A 1 88 ? -12.380 -4.263 28.132 1.00 97.06 88 LEU A CA 1
ATOM 663 C C . LEU A 1 88 ? -12.135 -2.748 28.211 1.00 97.06 88 LEU A C 1
ATOM 665 O O . LEU A 1 88 ? -11.978 -2.101 27.171 1.00 97.06 88 LEU A O 1
ATOM 669 N N . ALA A 1 89 ? -12.060 -2.180 29.418 1.00 95.56 89 ALA A N 1
ATOM 670 C CA . ALA A 1 89 ? -11.750 -0.765 29.611 1.00 95.56 89 ALA A CA 1
ATOM 671 C C . ALA A 1 89 ? -10.367 -0.396 29.047 1.00 95.56 89 ALA A C 1
ATOM 673 O O . ALA A 1 89 ? -10.238 0.628 28.369 1.00 95.56 89 ALA A O 1
ATOM 674 N N . GLU A 1 90 ? -9.360 -1.250 29.247 1.00 97.12 90 GLU A N 1
ATOM 675 C CA . GLU A 1 90 ? -8.027 -1.084 28.664 1.00 97.12 90 GLU A CA 1
ATOM 676 C C . GLU A 1 90 ? -8.071 -1.127 27.128 1.00 97.12 90 GLU A C 1
ATOM 678 O O . GLU A 1 90 ? -7.526 -0.242 26.464 1.00 97.12 90 GLU A O 1
ATOM 683 N N . CYS A 1 91 ? -8.785 -2.092 26.536 1.00 96.62 91 CYS A N 1
ATOM 684 C CA . CYS A 1 91 ? -8.965 -2.159 25.083 1.00 96.62 91 CYS A CA 1
ATOM 685 C C . CYS A 1 91 ? -9.592 -0.876 24.517 1.00 96.62 91 CYS A C 1
ATOM 687 O O . CYS A 1 91 ? -9.128 -0.358 23.497 1.00 96.62 91 CYS A O 1
ATOM 689 N N . LEU A 1 92 ? -10.617 -0.332 25.181 1.00 96.44 92 LEU A N 1
ATOM 690 C CA . LEU A 1 92 ? -11.251 0.917 24.761 1.00 96.44 92 LEU A CA 1
ATOM 691 C C . LEU A 1 92 ? -10.297 2.112 24.896 1.00 96.44 92 LEU A C 1
ATOM 693 O O . LEU A 1 92 ? -10.260 2.983 24.023 1.00 96.44 92 LEU A O 1
ATOM 697 N N . GLN A 1 93 ? -9.508 2.166 25.969 1.00 96.06 93 GLN A N 1
ATOM 698 C CA . GLN A 1 93 ? -8.514 3.219 26.164 1.00 96.06 93 GLN A CA 1
ATOM 699 C C . GLN A 1 93 ? -7.439 3.183 25.071 1.00 96.06 93 GLN A C 1
ATOM 701 O O . GLN A 1 93 ? -7.109 4.231 24.508 1.00 96.06 93 GLN A O 1
ATOM 706 N N . ASN A 1 94 ? -6.964 1.989 24.715 1.00 95.75 94 ASN A N 1
ATOM 707 C CA . ASN A 1 94 ? -5.995 1.778 23.643 1.00 95.75 94 ASN A CA 1
ATOM 708 C C . ASN A 1 94 ? -6.570 2.168 22.270 1.00 95.75 94 ASN A C 1
ATOM 710 O O . ASN A 1 94 ? -5.913 2.878 21.508 1.00 95.75 94 ASN A O 1
ATOM 714 N N . ALA A 1 95 ? -7.823 1.805 21.977 1.00 94.00 95 ALA A N 1
ATOM 715 C CA . ALA A 1 95 ? -8.499 2.194 20.736 1.00 94.00 95 ALA A CA 1
ATOM 716 C C . ALA A 1 95 ? -8.680 3.724 20.618 1.00 94.00 95 ALA A C 1
ATOM 718 O O . ALA A 1 95 ? -8.401 4.324 19.575 1.00 94.00 95 ALA A O 1
ATOM 719 N N . ASN A 1 96 ? -9.080 4.382 21.710 1.00 93.62 96 ASN A N 1
ATOM 720 C CA . ASN A 1 96 ? -9.194 5.843 21.773 1.00 93.62 96 ASN A CA 1
ATOM 721 C C . ASN A 1 96 ? -7.835 6.548 21.675 1.00 93.62 96 ASN A C 1
ATOM 723 O O . ASN A 1 96 ? -7.742 7.659 21.153 1.00 93.62 96 ASN A O 1
ATOM 727 N N . TRP A 1 97 ? -6.770 5.941 22.200 1.00 92.69 97 TRP A N 1
ATOM 728 C CA . TRP A 1 97 ? -5.415 6.448 22.019 1.00 92.69 97 TRP A CA 1
ATOM 729 C C . TRP A 1 97 ? -4.998 6.389 20.550 1.00 92.69 97 TRP A C 1
ATOM 731 O O . TRP A 1 97 ? -4.556 7.408 20.024 1.00 92.69 97 TRP A O 1
ATOM 741 N N . LEU A 1 98 ? -5.220 5.254 19.883 1.00 90.62 98 LEU A N 1
ATOM 742 C CA . LEU A 1 98 ? -4.837 5.059 18.486 1.00 90.62 98 LEU A CA 1
ATOM 743 C C . LEU A 1 98 ? -5.530 6.064 17.558 1.00 90.62 98 LEU A C 1
ATOM 745 O O . LEU A 1 98 ? -4.874 6.693 16.738 1.00 90.62 98 LEU A O 1
ATOM 749 N N . THR A 1 99 ? -6.825 6.301 17.770 1.00 89.88 99 THR A N 1
ATOM 750 C CA . THR A 1 99 ? -7.630 7.246 16.970 1.00 89.88 99 THR A CA 1
ATOM 751 C C . THR A 1 99 ? -7.161 8.705 17.081 1.00 89.88 99 THR A C 1
ATOM 753 O O . THR A 1 99 ? -7.496 9.521 16.235 1.00 89.88 99 THR A O 1
ATOM 756 N N . ARG A 1 100 ? -6.415 9.066 18.135 1.00 84.00 100 ARG A N 1
ATOM 757 C CA . ARG A 1 100 ? -5.859 10.424 18.315 1.00 84.00 100 ARG A CA 1
ATOM 758 C C . ARG A 1 100 ? -4.412 10.561 17.844 1.00 84.00 100 ARG A C 1
ATOM 760 O O . ARG A 1 100 ? -3.881 11.669 17.866 1.00 84.00 100 ARG A O 1
ATOM 767 N N . LYS A 1 101 ? -3.730 9.439 17.612 1.00 78.19 101 LYS A N 1
ATOM 768 C CA . LYS A 1 101 ? -2.288 9.380 17.325 1.00 78.19 101 LYS A CA 1
ATOM 769 C C . LYS A 1 101 ? -1.983 9.029 15.873 1.00 78.19 101 LYS A C 1
ATOM 771 O O . LYS A 1 101 ? -0.864 9.289 15.442 1.00 78.19 101 LYS A O 1
ATOM 776 N N . ILE A 1 102 ? -2.959 8.448 15.184 1.00 68.56 102 ILE A N 1
ATOM 777 C CA . ILE A 1 102 ? -3.098 8.435 13.727 1.00 68.56 102 ILE A CA 1
ATOM 778 C C . ILE A 1 102 ? -3.804 9.720 13.307 1.00 68.56 102 ILE A C 1
ATOM 780 O O . ILE A 1 102 ? -3.363 10.304 12.298 1.00 68.56 102 ILE A O 1
#

Sequence (102 aa):
TLKRICGVDEEDLLDMLAEIRALDPRPGLAFSGGASDAIVADVEVRAANDGSWAVELNADTLPRVLVDNVYFARVSSHAKDQAEKDFLAECLQNANWLTRKI